Protein AF-A0A4Q2L8R0-F1 (afdb_monomer_lite)

Radius of gyration: 18.51 Å; chains: 1; bounding box: 38×28×54 Å

pLDDT: mean 86.85, std 12.33, range [43.34, 98.31]

Structure (mmCIF, N/CA/C/O backbone):
data_AF-A0A4Q2L8R0-F1
#
_entry.id   AF-A0A4Q2L8R0-F1
#
loop_
_atom_site.group_PDB
_atom_site.id
_atom_site.type_symbol
_atom_site.label_atom_id
_atom_site.label_alt_id
_atom_site.label_comp_id
_atom_site.label_asym_id
_atom_site.label_entity_id
_atom_site.label_seq_id
_atom_site.pdbx_PDB_ins_code
_atom_site.Cartn_x
_atom_site.Cartn_y
_atom_site.Cartn_z
_atom_site.occupancy
_atom_site.B_iso_or_equiv
_atom_site.auth_seq_id
_atom_site.auth_comp_id
_atom_site.auth_asym_id
_atom_site.auth_atom_id
_atom_site.pdbx_PDB_model_num
ATOM 1 N N . MET A 1 1 ? -0.306 -13.884 5.535 1.00 53.81 1 MET A N 1
ATOM 2 C CA . MET A 1 1 ? -0.996 -12.982 4.589 1.00 53.81 1 MET A CA 1
ATOM 3 C C . MET A 1 1 ? -0.618 -13.435 3.190 1.00 53.81 1 MET A C 1
ATOM 5 O O . MET A 1 1 ? 0.578 -13.435 2.914 1.00 53.81 1 MET A O 1
ATOM 9 N N . PRO A 1 2 ? -1.562 -13.911 2.368 1.00 59.25 2 PRO A N 1
ATOM 10 C CA . PRO A 1 2 ? -1.261 -14.283 0.991 1.00 59.25 2 PRO A CA 1
ATOM 11 C C . PRO A 1 2 ? -0.858 -13.036 0.197 1.00 59.25 2 PRO A C 1
ATOM 13 O O . PRO A 1 2 ? -1.472 -11.974 0.335 1.00 59.25 2 PRO A O 1
ATOM 16 N N . ARG A 1 3 ? 0.213 -13.171 -0.583 1.00 73.06 3 ARG A N 1
ATOM 17 C CA . ARG A 1 3 ? 0.712 -12.153 -1.503 1.00 73.06 3 ARG A CA 1
ATOM 18 C C . ARG A 1 3 ? 0.984 -12.844 -2.823 1.00 73.06 3 ARG A C 1
ATOM 20 O O . ARG A 1 3 ? 1.821 -13.741 -2.865 1.00 73.06 3 ARG A O 1
ATOM 27 N N . ASP A 1 4 ? 0.303 -12.398 -3.861 1.00 86.88 4 ASP A N 1
ATOM 28 C CA . ASP A 1 4 ? 0.602 -12.808 -5.221 1.00 86.88 4 ASP A CA 1
ATOM 29 C C . ASP A 1 4 ? 1.550 -11.763 -5.793 1.00 86.88 4 ASP A C 1
ATOM 31 O O . ASP A 1 4 ? 1.210 -10.579 -5.889 1.00 86.88 4 ASP A O 1
ATOM 35 N N . ILE A 1 5 ? 2.775 -12.197 -6.083 1.00 91.44 5 ILE A N 1
ATOM 36 C CA . ILE A 1 5 ? 3.822 -11.347 -6.640 1.00 91.44 5 ILE A CA 1
ATOM 37 C C . ILE A 1 5 ? 4.253 -11.951 -7.965 1.00 91.44 5 ILE A C 1
ATOM 39 O O . ILE A 1 5 ? 4.741 -13.078 -8.018 1.00 91.44 5 ILE A O 1
ATOM 43 N N . TYR A 1 6 ? 4.085 -11.172 -9.021 1.00 92.88 6 TYR A N 1
ATOM 44 C CA . TYR A 1 6 ? 4.649 -11.449 -10.328 1.00 92.88 6 TYR A CA 1
ATOM 45 C C . TYR A 1 6 ? 5.826 -10.504 -10.558 1.00 92.88 6 TYR A C 1
ATOM 47 O O . TYR A 1 6 ? 5.707 -9.304 -10.318 1.00 92.88 6 TYR A O 1
ATOM 55 N N . THR A 1 7 ? 6.960 -11.040 -11.000 1.00 96.06 7 THR A N 1
ATOM 56 C CA . THR A 1 7 ? 8.177 -10.262 -11.246 1.00 96.06 7 THR A CA 1
ATOM 57 C C . THR A 1 7 ? 8.626 -10.474 -12.683 1.00 96.06 7 THR A C 1
ATOM 59 O O . THR A 1 7 ? 8.704 -11.610 -13.151 1.00 96.06 7 THR A O 1
ATOM 62 N N . GLU A 1 8 ? 8.932 -9.377 -13.365 1.00 96.94 8 GLU A N 1
ATOM 63 C CA . GLU A 1 8 ? 9.360 -9.344 -14.760 1.00 96.94 8 GLU A CA 1
ATOM 64 C C . GLU A 1 8 ? 10.868 -9.080 -14.828 1.00 96.94 8 GLU A C 1
ATOM 66 O O . GLU A 1 8 ? 11.383 -8.192 -14.138 1.00 96.94 8 GLU A O 1
ATOM 71 N N . TYR A 1 9 ? 11.568 -9.832 -15.682 1.00 97.62 9 TYR A N 1
ATOM 72 C CA . TYR A 1 9 ? 13.005 -9.693 -15.912 1.00 97.62 9 TYR A CA 1
ATOM 73 C C . TYR A 1 9 ? 13.318 -9.613 -17.408 1.00 97.62 9 TYR A C 1
ATOM 75 O O . TYR A 1 9 ? 12.693 -10.307 -18.210 1.00 97.62 9 TYR A O 1
ATOM 83 N N . VAL A 1 10 ? 14.336 -8.829 -17.762 1.00 97.44 10 VAL A N 1
ATOM 84 C CA . VAL A 1 10 ? 14.962 -8.785 -19.091 1.00 97.44 10 VAL A CA 1
ATOM 85 C C . VAL A 1 10 ? 16.464 -8.942 -18.893 1.00 97.44 10 VAL A C 1
ATOM 87 O O . VAL A 1 10 ? 17.043 -8.263 -18.051 1.00 97.44 10 VAL A O 1
ATOM 90 N N . ASP A 1 11 ? 17.081 -9.888 -19.603 1.00 97.38 11 ASP A N 1
ATOM 91 C CA . ASP A 1 11 ? 18.514 -10.208 -19.482 1.00 97.38 11 ASP A CA 1
ATOM 92 C C . ASP A 1 11 ? 18.982 -10.461 -18.034 1.00 97.38 11 ASP A C 1
ATOM 94 O O . ASP A 1 11 ? 20.096 -10.133 -17.634 1.00 97.38 11 ASP A O 1
ATOM 98 N N . GLY A 1 12 ? 18.102 -11.051 -17.216 1.00 97.62 12 GLY A N 1
ATOM 99 C CA . GLY A 1 12 ? 18.360 -11.325 -15.798 1.00 97.62 12 GLY A CA 1
ATOM 100 C C . GLY A 1 12 ? 18.243 -10.106 -14.875 1.00 97.62 12 GLY A C 1
ATOM 101 O O . GLY A 1 12 ? 18.389 -10.254 -13.663 1.00 97.62 12 GLY A O 1
ATOM 102 N N . LEU A 1 13 ? 17.933 -8.926 -15.411 1.00 98.31 13 LEU A N 1
ATOM 103 C CA . LEU A 1 13 ? 17.717 -7.694 -14.660 1.00 98.31 13 LEU A CA 1
ATOM 104 C C . LEU A 1 13 ? 16.226 -7.441 -14.454 1.00 98.31 13 LEU A C 1
ATOM 106 O O . LEU A 1 13 ? 15.406 -7.693 -15.333 1.00 98.31 13 LEU A O 1
ATOM 110 N N . LEU A 1 14 ? 15.869 -6.957 -13.267 1.00 97.56 14 LEU A N 1
ATOM 111 C CA . LEU A 1 14 ? 14.490 -6.635 -12.915 1.00 97.56 14 LEU A CA 1
ATOM 112 C C . LEU A 1 14 ? 13.967 -5.488 -13.787 1.00 97.56 14 LEU A C 1
ATOM 114 O O . LEU A 1 14 ? 14.615 -4.451 -13.867 1.00 97.56 14 LEU A O 1
ATOM 118 N N . VAL A 1 15 ? 12.767 -5.626 -14.346 1.00 98.19 15 VAL A N 1
ATOM 119 C CA . VAL A 1 15 ? 12.090 -4.528 -15.066 1.00 98.19 15 VAL A CA 1
ATOM 120 C C . VAL A 1 15 ? 10.728 -4.172 -14.481 1.00 98.19 15 VAL A C 1
ATOM 122 O O . VAL A 1 15 ? 10.226 -3.071 -14.699 1.00 98.19 15 VAL A O 1
ATOM 125 N N . GLY A 1 16 ? 10.129 -5.062 -13.688 1.00 96.81 16 GLY A N 1
ATOM 126 C CA . GLY A 1 16 ? 8.834 -4.774 -13.092 1.00 96.81 16 GLY A CA 1
ATOM 127 C C . GLY A 1 16 ? 8.377 -5.772 -12.043 1.00 96.81 16 GLY A C 1
ATOM 128 O O . GLY A 1 16 ? 8.900 -6.881 -11.917 1.00 96.81 16 GLY A O 1
ATOM 129 N N . ARG A 1 17 ? 7.382 -5.348 -11.265 1.00 95.94 17 ARG A N 1
ATOM 130 C CA . ARG A 1 17 ? 6.698 -6.165 -10.257 1.00 95.94 17 ARG A CA 1
ATOM 131 C C . ARG A 1 17 ? 5.209 -5.868 -10.300 1.00 95.94 17 ARG A C 1
ATOM 133 O O . ARG A 1 17 ? 4.821 -4.713 -10.413 1.00 95.94 17 ARG A O 1
ATOM 140 N N . HIS A 1 18 ? 4.372 -6.875 -10.130 1.00 95.00 18 HIS A N 1
ATOM 141 C CA . HIS A 1 18 ? 2.960 -6.710 -9.809 1.00 95.00 18 HIS A CA 1
ATOM 142 C C . HIS A 1 18 ? 2.707 -7.396 -8.480 1.00 95.00 18 HIS A C 1
ATOM 144 O O . HIS A 1 18 ? 2.976 -8.585 -8.329 1.00 95.00 18 HIS A O 1
ATOM 150 N N . VAL A 1 19 ? 2.215 -6.635 -7.511 1.00 93.06 19 VAL A N 1
ATOM 151 C CA . VAL A 1 19 ? 1.869 -7.133 -6.187 1.00 93.06 19 VAL A CA 1
ATOM 152 C C . VAL A 1 19 ? 0.370 -7.014 -5.980 1.00 93.06 19 VAL A C 1
ATOM 154 O O . VAL A 1 19 ? -0.203 -5.939 -6.148 1.00 93.06 19 VAL A O 1
ATOM 157 N N . THR A 1 20 ? -0.250 -8.111 -5.554 1.00 93.50 20 THR A N 1
ATOM 158 C CA . THR A 1 20 ? -1.586 -8.116 -4.959 1.00 93.50 20 THR A CA 1
ATOM 159 C C . THR A 1 20 ? -1.514 -8.751 -3.579 1.00 93.50 20 THR A C 1
ATO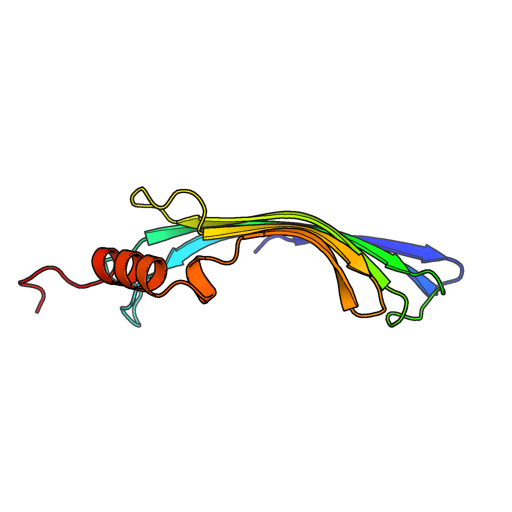M 161 O O . THR A 1 20 ? -0.917 -9.807 -3.388 1.00 93.50 20 THR A O 1
ATOM 164 N N . SER A 1 21 ? -2.111 -8.099 -2.589 1.00 92.25 21 SER A N 1
ATOM 165 C CA . SER A 1 21 ? -2.127 -8.573 -1.209 1.00 92.25 21 SER A CA 1
ATOM 166 C C . SER A 1 21 ? -3.463 -8.251 -0.569 1.00 92.25 21 SER A C 1
ATOM 168 O O . SER A 1 21 ? -4.028 -7.181 -0.787 1.00 92.25 21 SER A O 1
ATOM 170 N N . HIS A 1 22 ? -3.941 -9.145 0.287 1.00 92.44 22 HIS A N 1
ATOM 171 C CA . HIS A 1 22 ? -5.122 -8.909 1.103 1.00 92.44 22 HIS A CA 1
ATOM 172 C C . HIS A 1 22 ? -4.859 -9.329 2.545 1.00 92.44 22 HIS A C 1
ATOM 174 O O . HIS A 1 22 ? -4.184 -10.327 2.813 1.00 92.44 22 HIS A O 1
ATOM 180 N N . VAL A 1 23 ? -5.408 -8.566 3.484 1.00 88.94 23 VAL A N 1
ATOM 181 C CA . VAL A 1 23 ? -5.422 -8.918 4.897 1.00 88.94 23 VAL A CA 1
ATOM 182 C C . VAL A 1 23 ? -6.816 -8.718 5.465 1.00 88.94 23 VAL A C 1
ATOM 184 O O . VAL A 1 23 ? -7.489 -7.713 5.224 1.00 88.94 23 VAL A O 1
ATOM 187 N N . THR A 1 24 ? -7.214 -9.688 6.274 1.00 91.88 24 THR A N 1
ATOM 188 C CA . THR A 1 24 ? -8.336 -9.572 7.194 1.00 91.88 24 THR A CA 1
ATOM 189 C C . THR A 1 24 ? -7.839 -9.867 8.593 1.00 91.88 24 THR A C 1
ATOM 191 O O . THR A 1 24 ? -7.040 -10.787 8.769 1.00 91.88 24 THR A O 1
ATOM 194 N N . GLY A 1 25 ? -8.327 -9.137 9.581 1.00 91.88 25 GLY A N 1
ATOM 195 C CA . GLY A 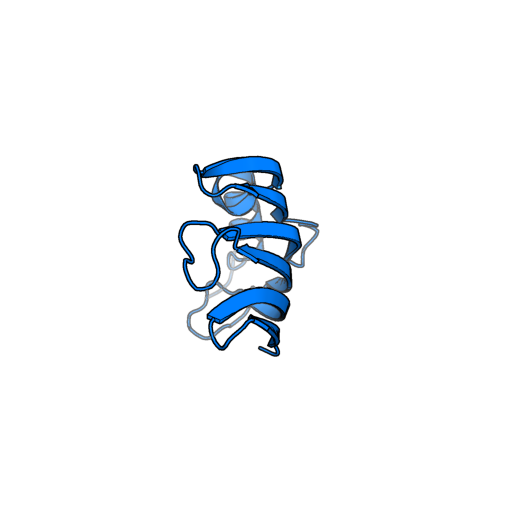1 25 ? -7.946 -9.364 10.970 1.00 91.88 25 GLY A CA 1
ATOM 196 C C . GLY A 1 25 ? -8.831 -8.593 11.925 1.00 91.88 25 GLY A C 1
ATOM 197 O O . GLY A 1 25 ? -9.892 -8.107 11.533 1.00 91.88 25 GLY A O 1
ATOM 198 N N . THR A 1 26 ? -8.376 -8.467 13.162 1.00 92.06 26 THR A N 1
ATOM 199 C CA . THR A 1 26 ? -8.981 -7.605 14.173 1.00 92.06 26 THR A CA 1
ATOM 200 C C . THR A 1 26 ? -7.933 -6.648 14.727 1.00 92.06 26 THR A C 1
ATOM 202 O O . THR A 1 26 ? -6.745 -6.966 14.768 1.00 92.06 26 THR A O 1
ATOM 205 N N . TRP A 1 27 ? -8.376 -5.458 15.116 1.00 88.44 27 TRP A N 1
ATOM 206 C CA . TRP A 1 27 ? -7.610 -4.497 15.898 1.00 88.44 27 TRP A CA 1
ATOM 207 C C . TRP A 1 27 ? -8.268 -4.400 17.267 1.00 88.44 27 TRP A C 1
ATOM 209 O O . TRP A 1 27 ? -9.461 -4.126 17.338 1.00 88.44 27 TRP A O 1
ATOM 219 N N . SER A 1 28 ? -7.497 -4.604 18.332 1.00 89.25 28 SER A N 1
ATOM 220 C CA . SER A 1 28 ? -7.884 -4.277 19.705 1.00 89.25 28 SER A CA 1
ATOM 221 C C . SER A 1 28 ? -6.780 -3.459 20.386 1.00 89.25 28 SER A C 1
ATOM 223 O O . SER A 1 28 ? -5.614 -3.552 19.995 1.00 89.25 28 SER A O 1
ATOM 225 N N . LEU A 1 29 ? -7.142 -2.656 21.390 1.00 88.12 29 LEU A N 1
ATOM 226 C CA . LEU A 1 29 ? -6.183 -2.010 22.299 1.00 88.12 29 LEU A CA 1
ATOM 227 C C . LEU A 1 29 ? -5.667 -2.971 23.383 1.00 88.12 29 LEU A C 1
ATOM 229 O O . LEU A 1 29 ? -4.656 -2.694 24.026 1.00 88.12 29 LEU A O 1
ATOM 233 N N . SER A 1 30 ? -6.337 -4.108 23.588 1.00 86.44 30 SER A N 1
ATOM 234 C CA . SER A 1 30 ? -5.882 -5.154 24.496 1.00 86.44 30 SER A CA 1
ATOM 235 C C . SER A 1 30 ? -4.636 -5.849 23.934 1.00 86.44 30 SER A C 1
ATOM 237 O O . SER A 1 30 ? -4.687 -6.370 22.816 1.00 86.44 30 SER A O 1
ATOM 239 N N . PRO A 1 31 ? -3.548 -5.984 24.717 1.00 85.06 31 PRO A N 1
ATOM 240 C CA . PRO A 1 31 ? -2.374 -6.761 24.313 1.00 85.06 31 PRO A CA 1
ATOM 241 C C . PRO A 1 31 ? -2.686 -8.233 24.002 1.00 85.06 31 PRO A C 1
ATOM 243 O O . PRO A 1 31 ? -1.956 -8.872 23.249 1.00 85.06 31 PRO A O 1
ATOM 246 N N . ALA A 1 32 ? -3.765 -8.775 24.580 1.00 87.81 32 ALA A N 1
ATOM 247 C CA . ALA A 1 32 ? -4.227 -10.143 24.349 1.00 87.81 32 ALA A CA 1
ATOM 248 C C . ALA A 1 32 ? -5.236 -10.256 23.189 1.00 87.81 32 ALA A C 1
ATOM 250 O O . ALA A 1 32 ? -5.695 -11.356 22.887 1.00 87.81 32 ALA A O 1
ATOM 251 N N . GLY A 1 33 ? -5.611 -9.138 22.558 1.00 83.75 33 GLY A N 1
ATOM 252 C CA . GLY A 1 33 ? -6.641 -9.109 21.520 1.00 83.75 33 GLY A CA 1
ATOM 253 C C . GLY A 1 33 ? -8.068 -9.283 22.051 1.00 83.75 33 GLY A C 1
ATOM 254 O O . GLY A 1 33 ? -8.946 -9.673 21.287 1.00 83.75 33 GLY A O 1
ATOM 255 N N . ALA A 1 34 ? -8.301 -9.028 23.343 1.00 87.69 34 ALA A N 1
ATOM 256 C CA . ALA A 1 34 ? -9.641 -9.056 23.926 1.00 87.69 34 ALA A CA 1
ATOM 257 C C . ALA A 1 34 ? -10.527 -7.931 23.362 1.00 87.69 34 ALA A C 1
ATOM 259 O O . ALA A 1 34 ? -10.025 -6.918 22.882 1.00 87.69 34 ALA A O 1
ATOM 260 N N . GLU A 1 35 ? -11.844 -8.094 23.441 1.00 88.88 35 GLU A N 1
ATOM 261 C CA . GLU A 1 35 ? -12.796 -7.035 23.092 1.00 88.88 35 GLU A CA 1
ATOM 262 C C . GLU A 1 35 ? -12.626 -5.795 24.002 1.00 88.88 35 GLU A C 1
ATOM 264 O O . GLU A 1 35 ? -12.229 -5.957 25.162 1.00 88.88 35 GLU A O 1
ATOM 269 N N . PRO A 1 36 ? -12.937 -4.574 23.523 1.00 90.75 36 PRO A N 1
ATOM 270 C CA . PRO A 1 36 ? -13.511 -4.250 22.210 1.00 90.75 36 PRO A CA 1
ATOM 271 C C . PRO A 1 36 ? -12.512 -4.372 21.053 1.00 90.75 36 PRO A C 1
ATOM 273 O O . PRO A 1 36 ? -11.348 -3.982 21.168 1.00 90.75 36 PRO A O 1
ATOM 276 N N . SER A 1 37 ? -12.970 -4.909 19.921 1.00 91.19 37 SER A N 1
ATOM 277 C CA . SER A 1 37 ? -12.182 -5.020 18.698 1.00 91.19 37 SER A CA 1
ATOM 278 C C . SER A 1 37 ? -12.949 -4.564 17.454 1.00 91.19 37 SER A C 1
ATOM 280 O O . SER A 1 37 ? -14.174 -4.648 17.368 1.00 91.19 37 SER A O 1
ATOM 282 N N . VAL A 1 38 ? -12.215 -4.088 16.444 1.00 89.81 38 VAL A N 1
ATOM 283 C CA . VAL A 1 38 ? -12.761 -3.830 15.104 1.00 89.81 38 VAL A CA 1
ATOM 284 C C . VAL A 1 38 ? -12.152 -4.778 14.091 1.00 89.81 38 VAL A C 1
ATOM 286 O O . VAL A 1 38 ? -10.959 -5.070 14.109 1.00 89.81 38 VAL A O 1
ATOM 289 N N . ARG A 1 39 ? -12.961 -5.243 13.145 1.00 91.06 39 ARG A N 1
ATOM 290 C CA . ARG A 1 39 ? -12.505 -6.053 12.024 1.00 91.06 39 ARG A CA 1
ATOM 291 C C . ARG A 1 39 ? -11.793 -5.180 11.001 1.00 91.06 39 ARG A C 1
ATOM 293 O O . ARG A 1 39 ? -12.354 -4.200 10.526 1.00 91.06 39 ARG A O 1
ATOM 300 N N . ILE A 1 40 ? -10.591 -5.581 10.613 1.00 90.25 40 ILE A N 1
ATOM 301 C CA . ILE A 1 40 ? -9.804 -4.969 9.547 1.00 90.25 40 ILE A CA 1
ATOM 302 C C . ILE A 1 40 ? -10.060 -5.718 8.239 1.00 90.25 40 ILE A C 1
ATOM 304 O O . ILE A 1 40 ? -9.995 -6.948 8.196 1.00 90.25 40 ILE A O 1
ATOM 308 N N . HIS A 1 41 ? -10.262 -4.964 7.162 1.00 90.00 41 HIS A N 1
ATOM 309 C CA . HIS A 1 41 ? -10.159 -5.435 5.786 1.00 90.00 41 HIS A CA 1
ATOM 310 C C . HIS A 1 41 ? -9.259 -4.479 5.008 1.00 90.00 41 HIS A C 1
ATOM 312 O O . HIS A 1 41 ? -9.641 -3.334 4.757 1.00 90.00 41 HIS A O 1
ATOM 318 N N . ALA A 1 42 ? -8.082 -4.944 4.600 1.00 89.50 42 ALA A N 1
ATOM 319 C CA . ALA A 1 42 ? -7.187 -4.158 3.765 1.00 89.50 42 ALA A CA 1
ATOM 320 C C . ALA A 1 42 ? -6.727 -4.932 2.536 1.00 89.50 42 ALA A C 1
ATOM 322 O O . ALA A 1 42 ? -6.600 -6.154 2.545 1.00 89.50 42 ALA A O 1
ATOM 323 N N . GLY A 1 43 ? -6.535 -4.210 1.445 1.00 91.44 43 GLY A N 1
ATOM 324 C CA . GLY A 1 43 ? -6.091 -4.765 0.180 1.00 91.44 43 GLY A CA 1
ATOM 325 C C . GLY A 1 43 ? -5.111 -3.818 -0.468 1.00 91.44 43 GLY A C 1
ATOM 326 O O . GLY A 1 43 ? -5.286 -2.606 -0.387 1.00 91.44 43 GLY A O 1
ATOM 327 N N . TRP A 1 44 ? -4.103 -4.378 -1.113 1.00 89.94 44 TRP A N 1
ATOM 328 C CA . TRP A 1 44 ? -3.139 -3.621 -1.877 1.00 89.94 44 TRP A CA 1
ATOM 329 C C . TRP A 1 44 ? -2.960 -4.247 -3.245 1.00 89.94 44 TRP A C 1
ATOM 331 O O . TRP A 1 44 ? -2.879 -5.469 -3.370 1.00 89.94 44 TRP A O 1
ATOM 341 N N . ASN A 1 45 ? -2.903 -3.398 -4.256 1.00 93.38 45 ASN A N 1
ATOM 342 C CA . ASN A 1 45 ? -2.646 -3.770 -5.627 1.00 93.38 45 ASN A CA 1
ATOM 343 C C . ASN A 1 45 ? -1.798 -2.666 -6.246 1.00 93.38 45 ASN A C 1
ATOM 345 O O . ASN A 1 45 ? -2.238 -1.518 -6.340 1.00 93.38 45 ASN A O 1
ATOM 349 N N . TRP A 1 46 ? -0.570 -2.996 -6.622 1.00 95.00 46 TRP A N 1
ATOM 350 C CA . TRP A 1 46 ? 0.303 -2.043 -7.287 1.00 95.00 46 TRP A CA 1
ATOM 351 C C . TRP A 1 46 ? 1.209 -2.724 -8.300 1.00 95.00 46 TRP A C 1
ATOM 353 O O . TRP A 1 46 ? 1.559 -3.900 -8.165 1.00 95.00 46 TRP A O 1
ATOM 363 N N . ARG A 1 47 ? 1.606 -1.952 -9.305 1.00 96.12 47 ARG A N 1
ATOM 364 C CA . ARG A 1 47 ? 2.611 -2.316 -10.290 1.00 96.12 47 ARG A CA 1
ATOM 365 C C . ARG A 1 47 ? 3.810 -1.396 -10.150 1.00 96.12 47 ARG A C 1
ATOM 367 O O . ARG A 1 47 ? 3.649 -0.195 -9.969 1.00 96.12 47 ARG A O 1
ATOM 374 N N . THR A 1 48 ? 4.996 -1.963 -10.266 1.00 96.75 48 THR A N 1
ATOM 375 C CA . THR A 1 48 ? 6.256 -1.245 -10.396 1.00 96.75 48 THR A CA 1
ATOM 376 C C . THR A 1 48 ? 6.790 -1.458 -11.806 1.00 96.75 48 THR A C 1
ATOM 378 O O . THR A 1 48 ? 6.796 -2.597 -12.276 1.00 96.75 48 THR A O 1
ATOM 381 N N . ALA A 1 49 ? 7.247 -0.390 -12.453 1.00 97.62 49 ALA A N 1
ATOM 382 C CA . ALA A 1 49 ? 7.992 -0.429 -13.709 1.00 97.62 49 ALA A CA 1
ATOM 383 C C . ALA A 1 49 ? 9.307 0.339 -13.529 1.00 97.62 49 ALA A C 1
ATOM 385 O O . ALA A 1 49 ? 9.295 1.424 -12.951 1.00 97.62 49 ALA A O 1
ATOM 386 N N . LEU A 1 50 ? 10.424 -0.237 -13.971 1.00 97.94 50 LEU A N 1
ATOM 387 C CA . LEU A 1 50 ? 11.739 0.408 -13.954 1.00 97.94 50 LEU A CA 1
ATOM 388 C C . LEU A 1 50 ? 12.054 0.917 -15.361 1.00 97.94 50 LEU A C 1
ATOM 390 O O . LEU A 1 50 ? 11.923 0.160 -16.323 1.00 97.94 50 LEU A O 1
ATOM 394 N N . ASP A 1 51 ? 12.491 2.170 -15.468 1.00 96.94 51 ASP A N 1
ATOM 395 C CA . ASP A 1 51 ? 12.963 2.739 -16.740 1.00 96.94 51 ASP A CA 1
ATOM 396 C C . ASP A 1 51 ? 14.341 2.171 -17.124 1.00 96.94 51 ASP A C 1
ATOM 398 O O . ASP A 1 51 ? 14.626 1.908 -18.292 1.00 96.94 51 ASP A O 1
ATOM 402 N N . VAL A 1 52 ? 15.177 1.890 -16.118 1.00 97.88 52 VAL A N 1
ATOM 403 C CA . VAL A 1 52 ? 16.485 1.249 -16.286 1.00 97.88 52 VAL A CA 1
ATOM 404 C C . VAL A 1 52 ? 16.457 -0.147 -15.648 1.00 97.88 52 VAL A C 1
ATOM 406 O O . VAL A 1 52 ? 16.298 -0.256 -14.428 1.00 97.88 52 VAL A O 1
ATOM 409 N N . PRO A 1 53 ? 16.629 -1.237 -16.428 1.00 98.19 53 PRO A N 1
ATOM 410 C CA . PRO A 1 53 ? 16.630 -2.595 -15.891 1.00 98.19 53 PRO A CA 1
ATOM 411 C C . PRO A 1 53 ? 17.623 -2.774 -14.735 1.00 98.19 53 PRO A C 1
ATOM 413 O O . PRO A 1 53 ? 18.811 -2.488 -14.860 1.00 98.19 53 PRO A O 1
ATOM 416 N N . GLY A 1 54 ? 17.132 -3.282 -13.606 1.00 97.25 54 GLY A N 1
ATOM 417 C CA . GLY A 1 54 ? 17.911 -3.533 -12.393 1.00 97.25 54 GLY A CA 1
ATOM 418 C C . GLY A 1 54 ? 18.138 -2.313 -11.492 1.00 97.25 54 GLY A C 1
A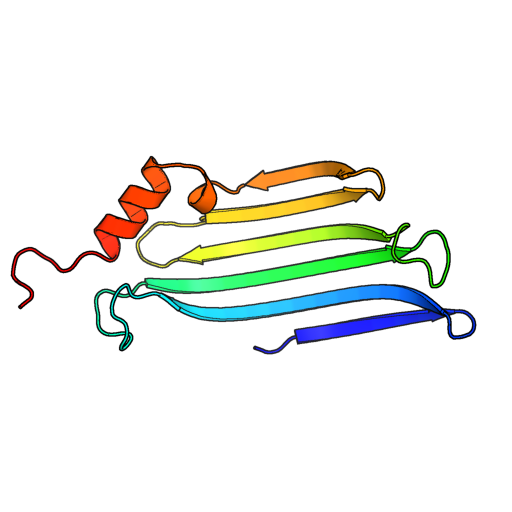TOM 419 O O . GLY A 1 54 ? 18.585 -2.498 -10.362 1.00 97.25 54 GLY A O 1
ATOM 420 N N . ASP A 1 55 ? 17.803 -1.101 -11.936 1.00 97.81 55 ASP A N 1
ATOM 421 C CA . ASP A 1 55 ? 17.929 0.118 -11.135 1.00 97.81 55 ASP A CA 1
ATOM 422 C C . ASP A 1 55 ? 16.585 0.513 -10.508 1.00 97.81 55 ASP A C 1
ATOM 424 O O . ASP A 1 55 ? 15.749 1.196 -11.106 1.00 97.81 55 ASP A O 1
ATOM 428 N N . GLU A 1 56 ? 16.382 0.090 -9.260 1.00 95.25 56 GLU A N 1
ATOM 429 C CA . GLU A 1 56 ? 15.164 0.387 -8.501 1.00 95.25 56 GLU A CA 1
ATOM 430 C C . GLU A 1 56 ? 14.977 1.882 -8.194 1.00 95.25 56 GLU A C 1
ATOM 432 O O . GLU A 1 56 ? 13.868 2.277 -7.840 1.00 95.25 56 GLU A O 1
ATOM 437 N N . SER A 1 57 ? 15.999 2.732 -8.364 1.00 96.56 57 SER A N 1
ATOM 438 C CA . SER A 1 57 ? 15.833 4.184 -8.211 1.00 96.56 57 SER A CA 1
ATOM 439 C C . SER A 1 57 ? 14.991 4.804 -9.328 1.00 96.56 57 SER A C 1
ATOM 441 O O . SER A 1 57 ? 14.431 5.876 -9.140 1.00 96.56 57 SER A O 1
ATOM 443 N N . THR A 1 58 ? 14.832 4.104 -10.456 1.00 97.19 58 THR A N 1
ATOM 444 C CA . THR A 1 58 ? 13.997 4.521 -11.595 1.00 97.19 58 THR A CA 1
ATOM 445 C C . THR A 1 58 ? 12.564 3.993 -11.519 1.00 97.19 58 THR A C 1
ATOM 447 O O . THR A 1 58 ? 11.800 4.091 -12.480 1.00 97.19 58 THR A O 1
ATOM 450 N N . ALA A 1 59 ? 12.188 3.398 -10.385 1.00 97.00 59 ALA A N 1
ATOM 451 C CA . ALA A 1 59 ? 10.901 2.752 -10.216 1.00 97.00 59 ALA A CA 1
ATOM 452 C C . ALA A 1 59 ? 9.738 3.758 -10.224 1.00 97.00 59 ALA A C 1
ATOM 454 O O . ALA A 1 59 ? 9.581 4.569 -9.314 1.00 97.00 59 ALA A O 1
ATOM 455 N N . 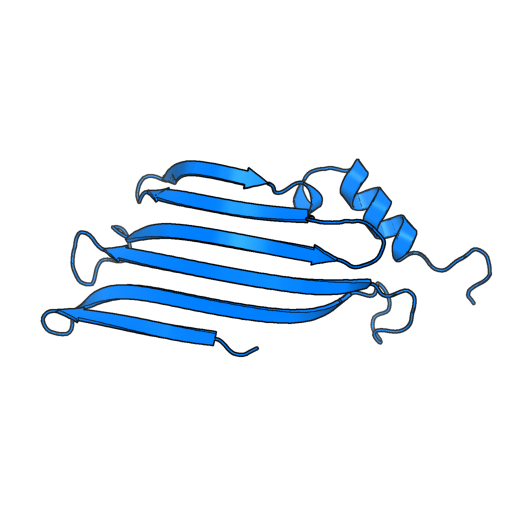GLN A 1 60 ? 8.850 3.620 -11.204 1.00 97.81 60 GLN A N 1
ATOM 456 C CA . GLN A 1 60 ? 7.508 4.188 -11.168 1.00 97.81 60 GLN A CA 1
ATOM 457 C C . GLN A 1 60 ? 6.555 3.178 -10.520 1.00 97.81 60 GLN A C 1
ATOM 459 O O . GLN A 1 60 ? 6.520 2.008 -10.913 1.00 97.81 60 GLN A O 1
ATOM 464 N N . ILE A 1 61 ? 5.748 3.615 -9.549 1.00 97.06 61 ILE A N 1
ATOM 465 C CA . ILE A 1 61 ? 4.779 2.754 -8.857 1.00 97.06 61 ILE A CA 1
ATOM 466 C C . ILE A 1 61 ? 3.362 3.226 -9.158 1.00 97.06 61 ILE A C 1
ATOM 468 O O . ILE A 1 61 ? 2.953 4.297 -8.727 1.00 97.06 61 ILE A O 1
ATOM 472 N N . THR A 1 62 ? 2.579 2.394 -9.839 1.00 96.88 62 THR A N 1
ATOM 473 C CA . THR A 1 62 ? 1.141 2.610 -10.033 1.00 96.88 62 THR A CA 1
ATOM 474 C C . THR A 1 62 ? 0.360 1.813 -8.999 1.00 96.88 62 THR A C 1
ATOM 476 O O . THR A 1 62 ? 0.512 0.600 -8.900 1.00 96.88 62 THR A O 1
ATOM 479 N N . THR A 1 63 ? -0.498 2.477 -8.236 1.00 95.12 63 THR A N 1
ATOM 480 C CA . THR A 1 63 ? -1.366 1.873 -7.221 1.00 95.12 63 THR A CA 1
ATOM 481 C C . THR A 1 63 ? -2.816 1.860 -7.698 1.00 95.12 63 THR A C 1
ATOM 483 O O . THR A 1 63 ? -3.327 2.855 -8.212 1.00 95.12 63 THR A O 1
ATOM 486 N N . HIS A 1 64 ? -3.498 0.731 -7.514 1.00 88.94 64 HIS A N 1
ATOM 487 C CA . HIS A 1 64 ? -4.864 0.497 -7.980 1.00 88.94 64 HIS A CA 1
ATOM 488 C C . HIS A 1 64 ? -5.810 0.273 -6.793 1.00 88.94 64 HIS A C 1
ATOM 490 O O . HIS A 1 64 ? -6.362 -0.812 -6.606 1.00 88.94 64 HIS A O 1
ATOM 496 N N . GLY A 1 65 ? -5.995 1.298 -5.958 1.00 82.75 65 GLY A N 1
ATOM 497 C CA . GLY A 1 65 ? -6.951 1.234 -4.852 1.00 82.75 65 GLY A CA 1
ATOM 498 C C . GLY A 1 65 ? -6.451 0.446 -3.649 1.00 82.75 65 GLY A C 1
ATOM 499 O O . GLY A 1 65 ? -7.193 -0.369 -3.094 1.00 82.75 65 GLY A O 1
ATOM 500 N N . ASN A 1 66 ? -5.224 0.734 -3.208 1.00 86.62 66 ASN A N 1
ATOM 501 C CA . ASN A 1 66 ? -4.739 0.284 -1.905 1.00 86.62 66 ASN A CA 1
ATOM 502 C C . ASN A 1 66 ? -5.679 0.833 -0.834 1.00 86.62 66 ASN A C 1
ATOM 504 O O . ASN A 1 66 ? -5.864 2.042 -0.765 1.00 86.62 66 ASN A O 1
ATOM 508 N N . GLN A 1 67 ? -6.307 -0.021 -0.036 1.00 88.69 67 GLN A N 1
ATOM 509 C CA . GLN A 1 67 ? -7.404 0.377 0.841 1.00 88.69 67 GLN A CA 1
ATOM 510 C C . GLN A 1 67 ? -7.299 -0.256 2.222 1.00 88.69 67 GLN A C 1
ATOM 512 O O . GLN A 1 67 ? -6.953 -1.429 2.342 1.00 88.69 67 GLN A O 1
ATOM 517 N N . LEU A 1 68 ? -7.696 0.508 3.239 1.00 86.94 68 LEU A N 1
ATOM 518 C CA . LEU A 1 68 ? -7.941 0.047 4.604 1.00 86.94 68 LEU A CA 1
ATOM 519 C C . LEU A 1 68 ? -9.380 0.391 5.004 1.00 86.94 68 LEU A C 1
ATOM 521 O O . LEU A 1 68 ? -9.813 1.543 4.902 1.00 86.94 68 LEU A O 1
ATOM 525 N N . LYS A 1 69 ? -10.125 -0.615 5.459 1.00 86.62 69 LYS A N 1
ATOM 526 C CA . LYS A 1 69 ? -11.491 -0.497 5.982 1.00 86.62 69 LYS A CA 1
ATOM 527 C C . LYS A 1 69 ? -11.551 -1.144 7.361 1.00 86.62 69 LYS A C 1
ATOM 529 O O . LYS A 1 69 ? -11.000 -2.233 7.528 1.00 86.62 69 LYS A O 1
ATOM 534 N N . LEU A 1 70 ? -12.249 -0.512 8.302 1.00 85.00 70 LEU A N 1
ATOM 535 C CA . LEU A 1 70 ? -12.564 -1.117 9.597 1.00 85.00 70 LEU A CA 1
ATOM 536 C C . LEU A 1 70 ? -14.079 -1.328 9.716 1.00 85.00 70 LEU A C 1
ATOM 538 O O . LEU A 1 70 ? -14.866 -0.637 9.064 1.00 85.00 70 LEU A O 1
ATOM 542 N N . SER A 1 71 ? -14.500 -2.306 10.517 1.00 77.56 71 SER A N 1
ATOM 543 C CA . SER A 1 71 ? -15.899 -2.425 10.942 1.00 77.56 71 SER A CA 1
ATOM 544 C C . SER A 1 71 ? -16.284 -1.281 11.894 1.00 77.56 71 SER A C 1
ATOM 546 O O . SER A 1 71 ? -15.407 -0.575 12.373 1.00 77.56 71 SER A O 1
ATOM 548 N N . ALA A 1 72 ? -17.582 -1.145 12.199 1.00 68.75 72 ALA A N 1
ATOM 549 C CA . ALA A 1 72 ? -18.191 -0.076 13.017 1.00 68.75 72 ALA A CA 1
ATOM 550 C C . ALA A 1 72 ? -18.556 1.229 12.276 1.00 68.75 72 ALA A C 1
ATOM 552 O O . ALA A 1 72 ? -18.466 2.315 12.828 1.00 68.75 72 ALA A O 1
ATOM 553 N N . GLY A 1 73 ? -19.005 1.138 11.017 1.00 62.50 73 GLY A N 1
ATOM 554 C CA . GLY A 1 73 ? -19.524 2.302 10.270 1.00 62.50 73 GLY A CA 1
ATOM 555 C C . GLY A 1 73 ? -18.445 3.233 9.710 1.00 62.50 73 GLY A C 1
ATOM 556 O O . GLY A 1 73 ? -18.743 4.153 8.955 1.00 62.50 73 GLY A O 1
ATOM 557 N N . LEU A 1 74 ? -17.182 2.936 9.996 1.00 66.69 74 LEU A N 1
ATOM 558 C CA . LEU A 1 74 ? -16.023 3.699 9.563 1.00 66.69 74 LEU A CA 1
ATOM 559 C C . LEU A 1 74 ? -15.562 3.210 8.174 1.00 66.69 74 LEU A C 1
ATOM 561 O O . LEU A 1 74 ? -14.531 2.551 7.984 1.00 66.69 74 LEU A O 1
ATOM 565 N N . SER A 1 75 ? -16.415 3.433 7.173 1.00 57.78 75 SER A N 1
ATOM 566 C CA . SER A 1 75 ? -16.218 2.897 5.830 1.00 57.78 75 SER A CA 1
ATOM 567 C C . SER A 1 75 ? -15.177 3.709 5.047 1.00 57.78 75 SER A C 1
ATOM 569 O O . SER A 1 75 ? -15.531 4.664 4.362 1.00 57.78 75 SER A O 1
ATOM 571 N N . ARG A 1 76 ? -13.925 3.224 5.071 1.00 61.97 76 ARG A N 1
ATOM 572 C CA . ARG A 1 76 ? -12.705 3.691 4.362 1.00 61.97 76 ARG A CA 1
ATOM 573 C C . ARG A 1 76 ? -11.882 4.712 5.154 1.00 61.97 76 ARG A C 1
ATOM 575 O O . ARG A 1 76 ? -12.269 5.858 5.312 1.00 61.97 76 ARG A O 1
ATOM 582 N N . PHE A 1 77 ? -10.699 4.272 5.565 1.00 74.44 77 PHE A N 1
ATOM 583 C CA . PHE A 1 77 ? -9.753 5.037 6.382 1.00 74.44 77 PHE A CA 1
ATOM 584 C C . PHE A 1 77 ? -8.504 5.475 5.638 1.00 74.44 77 PHE A C 1
ATOM 586 O O . PHE A 1 77 ? -7.917 6.507 5.953 1.00 74.44 77 PHE A O 1
ATOM 593 N N . ALA A 1 78 ? -8.102 4.671 4.658 1.00 80.44 78 ALA A N 1
ATOM 594 C CA . ALA A 1 78 ? -7.059 5.028 3.727 1.00 80.44 78 ALA A CA 1
ATOM 595 C C . ALA A 1 78 ? -7.401 4.484 2.342 1.00 80.44 78 ALA A C 1
ATOM 597 O O . ALA A 1 78 ? -7.907 3.361 2.213 1.00 80.44 78 ALA A O 1
ATOM 598 N N . ASN A 1 79 ? -7.133 5.281 1.315 1.00 88.12 79 ASN A N 1
ATOM 599 C CA . ASN A 1 79 ? -7.148 4.868 -0.074 1.00 88.12 79 ASN A CA 1
ATOM 600 C C . ASN A 1 79 ? -5.993 5.531 -0.823 1.00 88.12 79 ASN A C 1
ATOM 602 O O . ASN A 1 79 ? -5.881 6.750 -0.805 1.00 88.12 79 ASN A O 1
ATOM 606 N N . ILE A 1 80 ? -5.172 4.741 -1.504 1.00 90.81 80 ILE A N 1
ATOM 607 C CA . ILE A 1 80 ? -4.116 5.254 -2.377 1.00 90.81 80 ILE A CA 1
ATOM 608 C C . ILE A 1 80 ? -4.358 4.676 -3.768 1.00 90.81 80 ILE A C 1
ATOM 610 O O . ILE A 1 80 ? -4.351 3.452 -3.952 1.00 90.81 80 ILE A O 1
ATOM 614 N N . SER A 1 81 ? -4.622 5.569 -4.717 1.00 93.88 81 SER A N 1
ATOM 615 C CA . SER A 1 81 ? -4.847 5.249 -6.125 1.00 93.88 81 SER A CA 1
ATOM 616 C C . SER A 1 81 ? -4.169 6.306 -6.983 1.00 93.88 81 SER A C 1
ATOM 618 O O . SER A 1 81 ? -4.607 7.454 -6.997 1.00 93.88 81 SER A O 1
ATOM 620 N N . GLY A 1 82 ? -3.122 5.939 -7.707 1.00 96.12 82 GLY A N 1
ATOM 621 C CA . GLY A 1 82 ? -2.302 6.915 -8.415 1.00 96.12 82 GLY A CA 1
ATOM 622 C C . GLY A 1 82 ? -0.913 6.404 -8.741 1.00 96.12 82 GLY A C 1
ATOM 623 O O . GLY A 1 82 ? -0.612 5.226 -8.541 1.00 96.12 82 GLY A O 1
ATOM 624 N N . ILE A 1 83 ? -0.075 7.306 -9.232 1.00 97.12 83 ILE A N 1
ATOM 625 C CA . ILE A 1 83 ? 1.280 7.030 -9.692 1.00 97.12 83 ILE A CA 1
ATOM 626 C C . ILE A 1 83 ? 2.263 7.785 -8.802 1.00 97.12 83 ILE A C 1
ATOM 628 O O . ILE A 1 83 ? 2.144 8.999 -8.652 1.00 97.12 83 ILE A O 1
ATOM 632 N N . PHE A 1 84 ? 3.227 7.064 -8.238 1.00 96.19 84 PHE A N 1
ATOM 633 C CA . PHE A 1 84 ? 4.430 7.626 -7.633 1.00 96.19 84 PHE A CA 1
ATOM 634 C C . PHE A 1 84 ? 5.551 7.587 -8.669 1.00 96.19 84 PHE A C 1
ATOM 636 O O . PHE A 1 84 ? 5.840 6.520 -9.224 1.00 96.19 84 PHE A O 1
ATOM 643 N N . TYR A 1 85 ? 6.155 8.739 -8.929 1.00 97.12 85 TYR A N 1
ATOM 644 C CA . TYR A 1 85 ? 7.288 8.884 -9.832 1.00 97.12 85 TYR A CA 1
ATOM 645 C C . TYR A 1 85 ? 8.622 8.799 -9.066 1.00 97.12 85 TYR A C 1
ATOM 647 O O . TYR A 1 85 ? 8.655 9.044 -7.856 1.00 97.12 85 TYR A O 1
ATOM 655 N N . PRO A 1 86 ? 9.729 8.457 -9.752 1.00 95.81 86 PRO A N 1
ATOM 656 C CA . PRO A 1 86 ? 11.061 8.347 -9.143 1.00 95.81 86 PRO A CA 1
ATOM 657 C C . PRO A 1 86 ? 11.563 9.607 -8.425 1.00 95.81 86 PRO A C 1
ATOM 659 O O . PRO A 1 86 ? 12.321 9.520 -7.463 1.00 95.81 86 PRO A O 1
ATOM 662 N N . ASP A 1 87 ? 11.141 10.784 -8.881 1.00 95.25 87 ASP A N 1
ATOM 663 C CA . ASP A 1 87 ? 11.492 12.085 -8.302 1.00 95.25 87 ASP A CA 1
ATOM 664 C C . ASP A 1 87 ? 10.682 12.436 -7.040 1.00 95.25 87 ASP A C 1
ATOM 666 O O . ASP A 1 87 ? 10.896 13.483 -6.427 1.00 95.25 87 ASP A O 1
ATOM 670 N N . GLY A 1 88 ? 9.774 11.547 -6.631 1.00 91.38 88 GLY A N 1
ATOM 671 C CA . GLY A 1 88 ? 8.887 11.726 -5.491 1.00 91.38 88 GLY A CA 1
ATOM 672 C C . GLY A 1 88 ? 7.571 12.426 -5.827 1.00 91.38 88 GLY A C 1
ATOM 673 O O . GLY A 1 88 ? 6.744 12.587 -4.926 1.00 91.38 88 GLY A O 1
ATOM 674 N N . GLU A 1 89 ? 7.334 12.821 -7.083 1.00 96.44 89 GLU A N 1
ATOM 675 C CA . GLU A 1 89 ? 6.044 13.367 -7.495 1.00 96.44 89 GLU A CA 1
ATOM 676 C C . GLU A 1 89 ? 4.941 12.298 -7.389 1.00 96.44 89 GLU A C 1
ATOM 678 O O . GLU A 1 89 ? 5.146 11.113 -7.669 1.00 96.44 89 GLU A O 1
ATOM 683 N N . TYR A 1 90 ? 3.740 12.718 -6.978 1.00 94.75 90 TYR A N 1
ATOM 684 C CA . TYR A 1 90 ? 2.570 11.850 -6.886 1.00 94.75 90 TYR A CA 1
ATOM 685 C C . TYR A 1 90 ? 1.387 12.422 -7.664 1.00 94.75 90 TYR A C 1
ATOM 687 O O . TYR A 1 90 ? 0.926 13.528 -7.380 1.00 94.75 90 TYR A O 1
ATOM 695 N N . HIS A 1 91 ? 0.835 11.632 -8.590 1.00 96.00 91 HIS A N 1
ATOM 696 C CA . HIS A 1 91 ? -0.405 11.951 -9.304 1.00 96.00 91 HIS A CA 1
ATOM 697 C C . HIS A 1 91 ? -1.495 10.944 -8.960 1.00 96.00 91 HIS A C 1
ATOM 699 O O . HIS A 1 91 ? -1.451 9.790 -9.390 1.00 96.00 91 HIS A O 1
ATOM 705 N N . GLY A 1 92 ? -2.517 11.383 -8.227 1.00 93.94 92 GLY A N 1
ATOM 706 C CA . GLY A 1 92 ? -3.682 10.551 -7.951 1.00 93.94 92 GLY A CA 1
ATOM 707 C C . GLY A 1 92 ? -4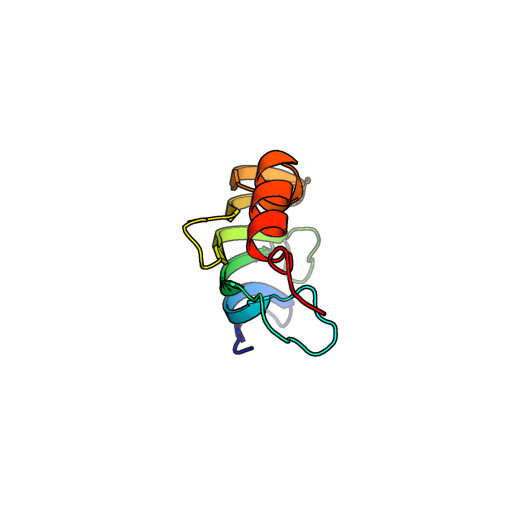.486 10.985 -6.737 1.00 93.94 92 GLY A C 1
ATOM 708 O O . GLY A 1 92 ? -4.413 12.122 -6.279 1.00 93.94 92 GLY A O 1
ATOM 709 N N . GLN A 1 93 ? -5.267 10.045 -6.214 1.00 90.06 93 GLN A N 1
ATOM 710 C CA . GLN A 1 93 ? -6.062 10.203 -5.008 1.00 90.06 93 GLN A CA 1
ATOM 711 C C . GLN A 1 93 ? -5.337 9.569 -3.827 1.00 90.06 93 GLN A C 1
ATOM 713 O O . GLN A 1 93 ? -5.050 8.371 -3.830 1.00 90.06 93 GLN A O 1
ATOM 718 N N . LEU A 1 94 ? -5.057 10.377 -2.812 1.00 87.88 94 LEU A N 1
ATOM 719 C CA . LEU A 1 94 ? -4.524 9.922 -1.540 1.00 87.88 94 LEU A CA 1
ATOM 720 C C . LEU A 1 94 ? -5.507 10.327 -0.444 1.00 87.88 94 LEU A C 1
ATOM 722 O O . LEU A 1 94 ? -5.788 11.501 -0.236 1.00 87.88 94 LEU A O 1
ATOM 726 N N . ILE A 1 95 ? -6.088 9.319 0.190 1.00 85.56 95 ILE A N 1
ATOM 727 C CA . ILE A 1 95 ? -6.893 9.426 1.398 1.00 85.56 95 ILE A CA 1
ATOM 728 C C . ILE A 1 95 ? -6.084 8.716 2.476 1.00 85.56 95 ILE A C 1
ATOM 730 O O . ILE A 1 95 ? -5.816 7.522 2.366 1.00 85.56 95 ILE A O 1
ATOM 734 N N . ASP A 1 96 ? -5.704 9.440 3.511 1.00 79.62 96 ASP A N 1
ATOM 735 C CA . ASP A 1 96 ? -4.863 8.985 4.620 1.00 79.62 96 ASP A CA 1
ATOM 736 C C . ASP A 1 96 ? -5.448 9.400 5.980 1.00 79.62 96 ASP A C 1
ATOM 738 O O . ASP A 1 96 ? -4.765 9.406 7.003 1.00 79.62 96 ASP A O 1
ATOM 742 N N . THR A 1 97 ? -6.747 9.707 5.991 1.00 74.75 97 THR A N 1
ATOM 743 C CA . THR A 1 97 ? -7.478 10.342 7.088 1.00 74.75 97 THR A CA 1
ATOM 744 C C . THR A 1 97 ? -7.252 9.670 8.444 1.00 74.75 97 THR A C 1
ATOM 746 O O . THR A 1 97 ? -7.111 10.372 9.433 1.00 74.75 97 THR A O 1
ATOM 749 N N . VAL A 1 98 ? -7.132 8.341 8.535 1.00 68.12 98 VAL A N 1
ATOM 750 C CA . VAL A 1 98 ? -6.890 7.669 9.834 1.00 68.12 98 VAL A CA 1
ATOM 751 C C . VAL A 1 98 ? -5.537 7.987 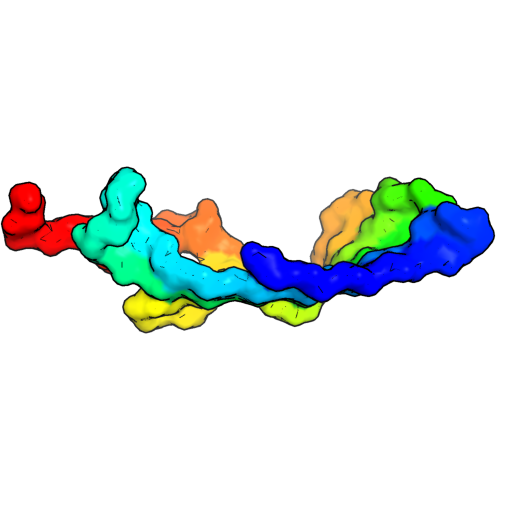10.464 1.00 68.12 98 VAL A C 1
ATOM 753 O O . VAL A 1 98 ? -5.383 7.941 11.681 1.00 68.12 98 VAL A O 1
ATOM 756 N N . PHE A 1 99 ? -4.537 8.286 9.641 1.00 72.62 99 PHE A N 1
ATOM 757 C CA . PHE A 1 99 ? -3.176 8.506 10.111 1.00 72.62 99 PHE A CA 1
ATOM 758 C C . PHE A 1 99 ? -2.946 9.961 10.514 1.00 72.62 99 PHE A C 1
ATOM 760 O O . PHE A 1 99 ? -2.076 10.220 11.342 1.00 72.62 99 PHE A O 1
ATOM 767 N N . PHE A 1 100 ? -3.747 10.891 9.984 1.00 78.56 100 PHE A N 1
ATOM 768 C CA . PHE A 1 100 ? -3.489 12.325 10.132 1.00 78.56 100 PHE A CA 1
ATOM 769 C C . PHE A 1 100 ? -4.693 13.169 10.564 1.00 78.56 100 PHE A C 1
ATOM 771 O O . PHE A 1 100 ? -4.509 14.347 10.855 1.00 78.56 100 PHE A O 1
ATOM 778 N N . SER A 1 101 ? -5.906 12.610 10.636 1.00 83.00 101 SER A N 1
ATOM 779 C CA . SER A 1 101 ? -7.076 13.307 11.185 1.00 83.00 101 SER A CA 1
ATOM 780 C C . SER A 1 101 ? -7.283 12.933 12.653 1.00 83.00 101 SER A C 1
ATOM 782 O O . SER A 1 101 ? -7.620 11.777 12.930 1.00 83.00 101 SER A O 1
ATOM 784 N N . PRO A 1 102 ? -7.151 13.890 13.591 1.00 84.81 102 PRO A N 1
ATOM 785 C CA . PRO A 1 102 ? -7.476 13.660 14.996 1.00 84.81 102 PRO A CA 1
ATOM 786 C C . PRO A 1 102 ? -8.910 13.161 15.191 1.00 84.81 102 PRO A C 1
ATOM 788 O O . PRO A 1 102 ? -9.121 12.221 15.940 1.00 84.81 102 PRO A O 1
ATOM 791 N N . GLU A 1 103 ? -9.876 13.698 14.441 1.00 83.88 103 GLU A N 1
ATOM 792 C CA . GLU A 1 103 ? -11.283 13.274 14.506 1.00 83.88 103 GLU A CA 1
ATOM 793 C C . GLU A 1 103 ? -11.451 11.789 14.144 1.00 83.88 103 GLU A C 1
ATOM 795 O O . GLU A 1 103 ? -12.168 11.046 14.810 1.00 83.88 103 GLU A O 1
ATOM 800 N N . ALA A 1 104 ? -10.749 11.319 13.107 1.00 80.75 104 ALA A N 1
ATOM 801 C CA . ALA A 1 104 ? -10.805 9.910 12.718 1.00 80.75 104 ALA A CA 1
ATOM 802 C C . ALA A 1 104 ? -10.085 8.999 13.723 1.00 80.75 104 ALA A C 1
ATOM 804 O O . ALA A 1 104 ? -10.485 7.847 13.903 1.00 80.75 104 ALA A O 1
ATOM 805 N N . GLN A 1 105 ? -9.029 9.503 14.367 1.00 84.44 105 GLN A N 1
ATOM 806 C CA . GLN A 1 105 ? -8.317 8.797 15.431 1.00 84.44 105 GLN A CA 1
ATOM 807 C C . GLN A 1 105 ? -9.172 8.694 16.696 1.00 84.44 105 GLN A C 1
ATOM 809 O O . GLN A 1 105 ? -9.266 7.611 17.264 1.00 84.44 105 GLN A O 1
ATOM 814 N N . GLU A 1 106 ? -9.844 9.774 17.093 1.00 85.44 106 GLU A N 1
ATOM 815 C CA . GLU A 1 106 ? -10.792 9.802 18.209 1.00 85.44 106 GLU A CA 1
ATOM 816 C C . GLU A 1 106 ? -11.959 8.845 17.961 1.00 85.44 106 GLU A C 1
ATOM 818 O O . GLU A 1 106 ? -12.220 7.985 18.795 1.00 85.44 106 GLU A O 1
ATOM 823 N N . ALA A 1 107 ? -12.574 8.879 16.774 1.00 83.94 107 ALA A N 1
ATOM 824 C CA . ALA A 1 107 ? -13.654 7.956 16.424 1.00 83.94 107 ALA A CA 1
ATOM 825 C C . ALA A 1 107 ? -13.218 6.479 16.471 1.00 83.94 107 ALA A C 1
ATOM 827 O O . ALA A 1 107 ? -13.991 5.609 16.874 1.00 83.94 107 ALA A O 1
ATOM 828 N N . LEU A 1 108 ? -11.978 6.171 16.067 1.00 84.62 108 LEU A N 1
ATOM 829 C CA . LEU A 1 108 ? -11.424 4.823 16.206 1.00 84.62 108 LEU A CA 1
ATOM 830 C C . LEU A 1 108 ? -11.193 4.458 17.680 1.00 84.62 108 LEU A C 1
ATOM 832 O O . LEU A 1 108 ? -11.526 3.346 18.093 1.00 84.62 108 LEU A O 1
ATOM 836 N N . CYS A 1 109 ? -10.643 5.381 18.469 1.00 86.50 109 CYS A N 1
ATOM 837 C CA . CYS A 1 109 ? -10.442 5.197 19.902 1.00 86.50 109 CYS A CA 1
ATOM 838 C C . CYS A 1 109 ? -11.763 4.961 20.638 1.00 86.50 109 CYS A C 1
ATOM 840 O O . CYS A 1 109 ? -11.818 4.050 21.454 1.00 86.50 109 CYS A O 1
ATOM 842 N N . ASP A 1 110 ? -12.828 5.695 20.316 1.00 87.25 110 ASP A N 1
ATOM 843 C CA . ASP A 1 110 ? -14.146 5.548 20.943 1.00 87.25 110 ASP A CA 1
ATOM 844 C C . ASP A 1 110 ? -14.743 4.155 20.722 1.00 87.25 110 ASP A C 1
ATOM 846 O O . ASP A 1 110 ? -15.330 3.573 21.633 1.00 87.25 110 ASP A O 1
ATOM 850 N N . VAL A 1 111 ? -14.561 3.581 19.527 1.00 87.81 111 VAL A N 1
ATOM 851 C CA . VAL A 1 111 ? -15.016 2.211 19.236 1.00 87.81 111 VAL A CA 1
ATOM 852 C C . VAL A 1 111 ? -14.171 1.164 19.968 1.00 87.81 111 VAL A C 1
ATOM 854 O O . VAL A 1 111 ? -14.676 0.098 20.320 1.00 87.81 111 VAL A O 1
ATOM 857 N N . LEU A 1 112 ? -12.886 1.444 20.182 1.00 89.50 112 LEU A N 1
ATOM 858 C CA . LEU A 1 112 ? -11.948 0.520 20.818 1.00 89.50 112 LEU A CA 1
ATOM 859 C C . LEU A 1 112 ? -11.869 0.662 22.345 1.00 89.50 112 LEU A C 1
ATOM 861 O O . LEU A 1 112 ? -11.316 -0.218 23.011 1.00 89.50 112 LEU A O 1
ATOM 865 N N . ALA A 1 113 ? -12.379 1.756 22.908 1.00 85.31 113 ALA A N 1
ATOM 866 C CA . ALA A 1 113 ? -12.335 2.017 24.335 1.00 85.31 113 ALA A CA 1
ATOM 867 C C . ALA A 1 113 ? -13.267 1.047 25.084 1.00 85.31 113 ALA A C 1
ATOM 869 O O . ALA A 1 113 ? -14.407 0.833 24.661 1.00 85.31 113 ALA A O 1
ATOM 870 N N . PRO A 1 114 ? -12.830 0.470 26.220 1.00 68.81 114 PRO A N 1
ATOM 871 C CA . PRO A 1 114 ? -13.725 -0.288 27.081 1.00 68.81 114 PRO A CA 1
ATOM 872 C C . PRO A 1 114 ? -14.908 0.602 27.478 1.00 68.81 114 PRO A C 1
ATOM 874 O O . PRO A 1 114 ? -14.715 1.747 27.889 1.00 68.81 114 PRO A O 1
ATOM 877 N N . GLY A 1 115 ? -16.135 0.086 27.370 1.00 62.62 115 GLY A N 1
ATOM 878 C CA . GLY A 1 115 ? -17.315 0.816 27.834 1.00 62.62 115 GLY A CA 1
ATOM 879 C C . GLY A 1 115 ? -17.198 1.198 29.321 1.00 62.62 115 GLY A C 1
ATOM 880 O O . GLY A 1 115 ? -16.416 0.583 30.056 1.00 62.62 115 GLY A O 1
ATOM 881 N N . PRO A 1 116 ? -17.979 2.184 29.801 1.00 47.03 116 PRO A N 1
ATOM 882 C CA . PRO A 1 116 ? -17.960 2.598 31.201 1.00 47.03 116 PRO A CA 1
ATOM 883 C C . PRO A 1 116 ? -18.448 1.437 32.084 1.00 47.03 116 PRO A C 1
ATOM 885 O O . PRO A 1 116 ? -19.647 1.243 32.266 1.00 47.03 116 PRO A O 1
ATOM 888 N N . GLY A 1 117 ? -17.516 0.620 32.582 1.00 48.78 117 GLY A N 1
ATOM 889 C CA . GLY A 1 117 ? -17.804 -0.580 33.376 1.00 48.78 117 GLY A CA 1
ATOM 890 C C . GLY A 1 117 ? -16.874 -1.780 33.155 1.00 48.78 117 GLY A C 1
ATOM 891 O O . GLY A 1 117 ? -17.038 -2.779 33.851 1.00 48.78 117 GLY A O 1
ATOM 892 N N . GLY A 1 118 ? -15.915 -1.720 32.225 1.00 45.62 118 GLY A N 1
ATOM 893 C CA . GLY A 1 118 ? -14.922 -2.786 32.042 1.00 45.62 118 GLY A CA 1
ATOM 894 C C . GLY A 1 118 ? -13.815 -2.737 33.097 1.00 45.62 118 GLY A C 1
ATOM 895 O O . GLY A 1 118 ? -12.953 -1.863 33.029 1.00 45.62 118 GLY A O 1
ATOM 896 N N . VAL A 1 119 ? -13.867 -3.660 34.061 1.00 43.34 119 VAL A N 1
ATOM 897 C CA . VAL A 1 119 ? -12.742 -4.042 34.938 1.00 43.34 119 VAL A CA 1
ATOM 898 C C . VAL A 1 119 ? -11.847 -5.028 34.198 1.00 43.34 119 VAL A C 1
ATOM 900 O O . VAL A 1 119 ? -12.420 -5.904 33.509 1.00 43.34 119 VAL A O 1
#

Secondary structure (DSSP, 8-state):
--EEEEEEEETTEEEEEEEEEEEEEEEESSTT-PSSEEEEEEEEEEEEEESSTT-GGGEEEEEEEEEEEESSS---SEEEEEEE-TTS-EEEEEE-HHHH-HHHHHHHHHHHSPPTT--

Sequence (119 aa):
MPRDIYTEYVDGLLVGRHVTSHVTGTWSLSPAGAEPSVRIHAGWNWRTALDVPGDESTAQITTHGNQLKLSAGLSRFANISGIFYPDGEYHGQLIDTVFFSPEAQEALCDVLAPGPGGV

Organism: NCBI:txid205332

Foldseek 3Di:
DDKDKDWDADPNFTFKIWIKDWDWDWDAPDPVRDDPIKIKTWIWTKMWGAPDTNDCLQIKIATCWGWIQIPDPRGTQWTDGFIQGSVRDTDDDTRNCCVPPPVNVVVVCVSRPDPPPDD